Protein AF-S4NRC1-F1 (afdb_monomer)

Mean predicted aligned error: 3.45 Å

Radius of gyration: 14.88 Å; Cα contacts (8 Å, |Δi|>4): 138; chains: 1; bounding box: 37×34×39 Å

Nearest PDB structures (foldseek):
  6wdq-assembly1_B  TM=2.780E-01  e=3.111E+00  Homo sapiens
  5mxa-assembly1_B  TM=2.993E-01  e=5.142E+00  Homo sapiens
  3d85-assembly1_C  TM=3.077E-01  e=8.499E+00  Homo sapiens

Organism: NCBI:txid116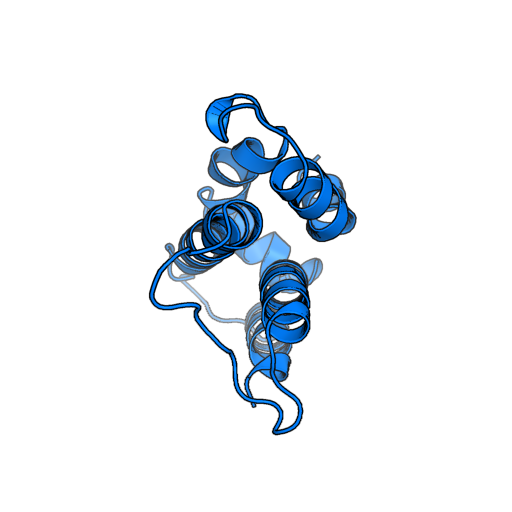150

Foldseek 3Di:
DLLVCLVCVLVQLLVQLVDPDDPCPGPNVVLQVQLLPQVNLLCCLLPRLSLQSLLVSLVVLQQVQADPVRDRDADPVDGRSSNVSSCVSVVSNCSSVVDDDPDCDPSSVVSVVSSCVVVD

pLDDT: mean 94.04, std 6.52, range [67.81, 98.62]

Sequence (120 aa):
MAILFTKNYGSILKDFIRDDHDHSFSISSLSVQLYTTPTLAHHLIAKHDALFVVMNTFVSECNRRCNSEGRLEFDRNHVSMAFKRAQFVLYDVKYLLGSLPTTFDDDLRKGFLHGLSLML

Structure (mmCIF, N/CA/C/O backbone):
data_AF-S4NRC1-F1
#
_entry.id   AF-S4NRC1-F1
#
loop_
_atom_site.group_PDB
_atom_site.id
_atom_site.type_symbol
_atom_site.label_atom_id
_atom_site.label_alt_id
_atom_site.label_comp_id
_atom_site.label_asym_id
_atom_site.label_entity_id
_atom_site.label_seq_id
_atom_site.pdbx_PDB_ins_code
_atom_site.Cartn_x
_atom_site.Cartn_y
_atom_site.Cartn_z
_atom_site.occupancy
_atom_site.B_iso_or_equiv
_atom_site.auth_seq_id
_atom_site.auth_comp_id
_atom_site.auth_asym_id
_atom_site.auth_atom_id
_atom_site.pdbx_PDB_model_num
ATOM 1 N N . MET A 1 1 ? -14.97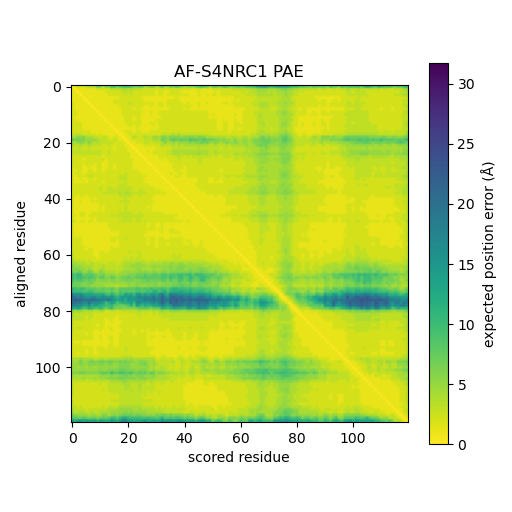0 8.277 0.060 1.00 89.06 1 MET A N 1
ATOM 2 C CA . MET A 1 1 ? -13.745 8.392 -0.762 1.00 89.06 1 MET A CA 1
ATOM 3 C C . MET A 1 1 ? -12.687 7.388 -0.305 1.00 89.06 1 MET A C 1
ATOM 5 O O . MET A 1 1 ? -12.459 6.438 -1.035 1.00 89.06 1 MET A O 1
ATOM 9 N N . ALA A 1 2 ? -12.122 7.520 0.902 1.00 96.69 2 ALA A N 1
ATOM 10 C CA . ALA A 1 2 ? -10.990 6.707 1.372 1.00 96.69 2 ALA A CA 1
ATOM 11 C C . ALA A 1 2 ? -11.155 5.184 1.207 1.00 96.69 2 ALA A C 1
ATOM 13 O O . ALA A 1 2 ? -10.272 4.520 0.684 1.00 96.69 2 ALA A O 1
ATOM 14 N N . ILE A 1 3 ? -12.328 4.648 1.555 1.00 98.12 3 ILE A N 1
ATOM 15 C CA . ILE A 1 3 ? -12.649 3.220 1.396 1.00 98.12 3 ILE A CA 1
ATOM 16 C C . ILE A 1 3 ? -12.532 2.777 -0.070 1.00 98.12 3 ILE A C 1
ATOM 18 O O . ILE A 1 3 ? -12.006 1.707 -0.361 1.00 98.12 3 ILE A O 1
ATOM 22 N N . LEU A 1 4 ? -13.026 3.594 -1.007 1.00 98.06 4 LEU A N 1
ATOM 23 C CA . LEU A 1 4 ? -12.961 3.290 -2.436 1.00 98.06 4 LEU A CA 1
ATOM 24 C C . LEU A 1 4 ? -11.522 3.382 -2.948 1.00 98.06 4 LEU A C 1
ATOM 26 O O . LEU A 1 4 ? -11.114 2.527 -3.729 1.00 98.06 4 LEU A O 1
ATOM 30 N N . PHE A 1 5 ? -10.756 4.373 -2.485 1.00 98.44 5 PHE A N 1
ATOM 31 C CA . PHE A 1 5 ? -9.330 4.474 -2.787 1.00 98.44 5 PHE A CA 1
ATOM 32 C C . PHE A 1 5 ? -8.586 3.218 -2.322 1.00 98.44 5 PHE A C 1
ATOM 34 O O . PHE A 1 5 ? -7.942 2.568 -3.136 1.00 98.44 5 PHE A O 1
ATOM 41 N N . THR A 1 6 ? -8.759 2.806 -1.062 1.00 98.44 6 THR A N 1
ATOM 42 C CA . THR A 1 6 ? -8.131 1.596 -0.514 1.00 98.44 6 THR A CA 1
ATOM 43 C C . THR A 1 6 ? -8.532 0.346 -1.292 1.00 98.44 6 THR A C 1
ATOM 45 O O . THR A 1 6 ? -7.660 -0.416 -1.687 1.00 98.44 6 THR A O 1
ATOM 48 N N . LYS A 1 7 ? -9.820 0.158 -1.613 1.00 98.12 7 LYS A N 1
ATOM 49 C CA . LYS A 1 7 ? -10.280 -0.990 -2.417 1.00 98.12 7 LYS A CA 1
ATOM 50 C C . LYS A 1 7 ? -9.637 -1.063 -3.806 1.00 98.12 7 LYS A C 1
ATOM 52 O O . LYS A 1 7 ? -9.425 -2.159 -4.311 1.00 98.12 7 LYS A O 1
ATOM 57 N N . ASN A 1 8 ? -9.334 0.083 -4.418 1.00 98.31 8 ASN A N 1
ATOM 58 C CA . ASN A 1 8 ? -8.735 0.163 -5.754 1.00 98.31 8 ASN A CA 1
ATOM 59 C C . ASN A 1 8 ? -7.218 0.408 -5.733 1.00 98.31 8 ASN A C 1
ATOM 61 O O . ASN A 1 8 ? -6.612 0.553 -6.795 1.00 98.31 8 ASN A O 1
ATOM 65 N N . TYR A 1 9 ? -6.600 0.439 -4.549 1.00 98.62 9 TYR A N 1
ATOM 66 C CA . TYR A 1 9 ? -5.210 0.849 -4.354 1.00 98.62 9 TYR A CA 1
ATOM 67 C C . TYR A 1 9 ? -4.244 0.069 -5.250 1.00 98.62 9 TYR A C 1
ATOM 69 O O . TYR A 1 9 ? -3.418 0.667 -5.932 1.00 98.62 9 TYR A O 1
ATOM 77 N N . GLY A 1 10 ? -4.395 -1.257 -5.326 1.00 97.94 10 GLY A N 1
ATOM 78 C CA . GLY A 1 10 ? -3.520 -2.097 -6.144 1.00 97.94 10 GLY A CA 1
ATOM 79 C C . GLY A 1 10 ? -3.551 -1.751 -7.636 1.00 97.94 10 GLY A C 1
ATOM 80 O O . GLY A 1 10 ? -2.503 -1.746 -8.278 1.00 97.94 10 GLY A O 1
ATOM 81 N N . SER A 1 11 ? -4.723 -1.424 -8.189 1.00 98.12 11 SER A N 1
ATOM 82 C CA . SER A 1 11 ? -4.848 -0.995 -9.589 1.00 98.12 11 SER A CA 1
ATOM 83 C C . SER A 1 11 ? -4.240 0.390 -9.795 1.00 98.12 11 SER A C 1
ATOM 85 O O . SER A 1 11 ? -3.428 0.560 -10.697 1.00 98.12 11 SER A O 1
ATOM 87 N N . ILE A 1 12 ? -4.545 1.338 -8.902 1.00 98.06 12 ILE A N 1
ATOM 88 C CA . ILE A 1 12 ? -4.008 2.708 -8.942 1.00 98.06 12 ILE A CA 1
ATOM 89 C C . ILE A 1 12 ? -2.474 2.693 -8.913 1.00 98.06 12 ILE A C 1
ATOM 91 O O . ILE A 1 12 ? -1.829 3.385 -9.698 1.00 98.06 12 ILE A O 1
ATOM 95 N N . LEU A 1 13 ? -1.872 1.882 -8.039 1.00 97.81 13 LEU A N 1
ATOM 96 C CA . LEU A 1 13 ? -0.416 1.780 -7.949 1.00 97.81 13 LEU A CA 1
ATOM 97 C C . LEU A 1 13 ? 0.191 1.100 -9.174 1.00 97.81 13 LEU A C 1
ATOM 99 O O . LEU A 1 13 ? 1.244 1.523 -9.640 1.00 97.81 13 LEU A O 1
ATOM 103 N N . LYS A 1 14 ? -0.465 0.081 -9.734 1.00 96.44 14 LYS A N 1
ATOM 104 C CA . LYS A 1 14 ? -0.009 -0.563 -10.975 1.00 96.44 14 LYS A CA 1
ATOM 105 C C . LYS A 1 14 ? -0.113 0.360 -12.186 1.00 96.44 14 LYS A C 1
ATOM 107 O O . LYS A 1 14 ? 0.715 0.254 -13.088 1.00 96.44 14 LYS A O 1
ATOM 112 N N . ASP A 1 15 ? -1.093 1.257 -12.220 1.00 97.38 15 ASP A N 1
ATOM 113 C CA . ASP A 1 15 ? -1.169 2.319 -13.224 1.00 97.38 15 ASP A CA 1
ATOM 114 C C . ASP A 1 15 ? 0.004 3.284 -13.049 1.00 97.38 15 ASP A C 1
ATOM 116 O O . ASP A 1 15 ? 0.797 3.438 -13.973 1.00 97.38 15 ASP A O 1
ATOM 120 N N . PHE A 1 16 ? 0.219 3.794 -11.831 1.00 97.44 16 PHE A N 1
ATOM 121 C CA . PHE A 1 16 ? 1.368 4.644 -11.510 1.00 97.44 16 PHE A CA 1
ATOM 122 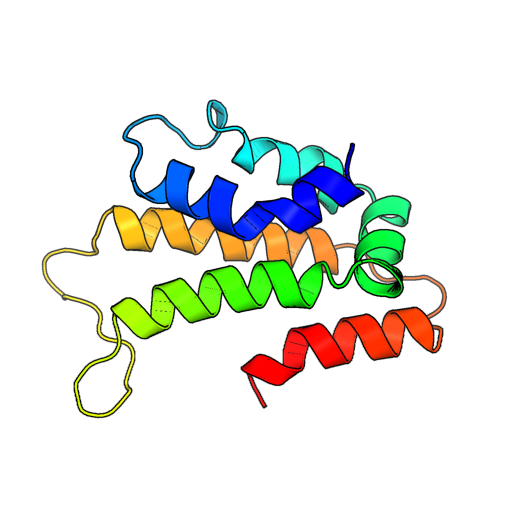C C . PHE A 1 16 ? 2.714 4.007 -11.888 1.00 97.44 16 PHE A C 1
ATOM 124 O O . PHE A 1 16 ? 3.567 4.667 -12.472 1.00 97.44 16 PHE A O 1
ATOM 131 N N . ILE A 1 17 ? 2.929 2.725 -11.587 1.00 96.12 17 ILE A N 1
ATOM 132 C CA . ILE A 1 17 ? 4.181 2.012 -11.888 1.00 96.12 17 ILE A CA 1
ATOM 133 C C . ILE A 1 17 ? 4.475 1.966 -13.395 1.00 96.12 17 ILE A C 1
ATOM 135 O O . ILE A 1 17 ? 5.646 1.969 -13.779 1.00 96.12 17 ILE A O 1
ATOM 139 N N . ARG A 1 18 ? 3.433 1.904 -14.231 1.00 94.62 18 ARG A N 1
ATOM 140 C CA . ARG A 1 18 ? 3.535 1.844 -15.698 1.00 94.62 18 ARG A CA 1
ATOM 141 C C . ARG A 1 18 ? 3.613 3.222 -16.359 1.00 94.62 18 ARG A C 1
ATOM 143 O O . ARG A 1 18 ? 3.972 3.293 -17.529 1.00 94.62 18 ARG A O 1
ATOM 150 N N . ASP A 1 19 ? 3.261 4.264 -15.619 1.00 93.56 19 ASP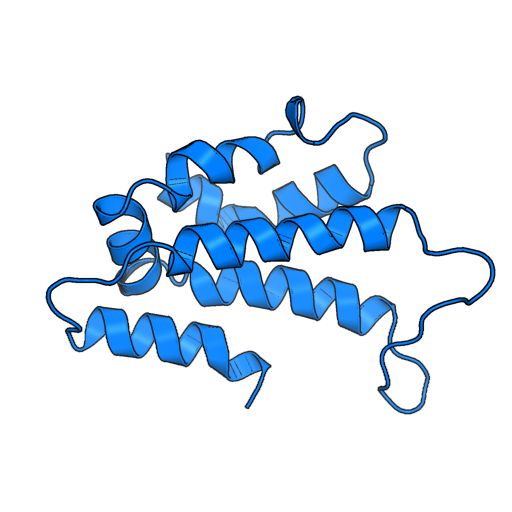 A N 1
ATOM 151 C CA . ASP A 1 19 ? 3.255 5.663 -16.042 1.00 93.56 19 ASP A CA 1
ATOM 152 C C . ASP A 1 19 ? 4.674 6.281 -15.993 1.00 93.56 19 ASP A C 1
ATOM 154 O O . ASP A 1 19 ? 5.558 5.776 -15.291 1.00 93.56 19 ASP A O 1
ATOM 158 N N . ASP A 1 20 ? 4.899 7.374 -16.723 1.00 90.69 20 ASP A N 1
ATOM 159 C CA . ASP A 1 20 ? 6.148 8.143 -16.763 1.00 90.69 20 ASP A CA 1
ATOM 160 C C . ASP A 1 20 ? 6.102 9.446 -15.940 1.00 90.69 20 ASP A C 1
ATOM 162 O O . ASP A 1 20 ? 7.156 9.996 -15.614 1.00 90.69 20 ASP A O 1
ATOM 166 N N . HIS A 1 21 ? 4.924 9.898 -15.507 1.00 93.62 21 HIS A N 1
ATOM 167 C CA . HIS A 1 21 ? 4.765 11.089 -14.674 1.00 93.62 21 HIS A CA 1
ATOM 168 C C . HIS A 1 21 ? 5.295 10.912 -13.241 1.00 93.62 21 HIS A C 1
ATOM 170 O O . HIS A 1 21 ? 5.390 9.798 -12.711 1.00 93.62 21 HIS A O 1
ATOM 176 N N . ASP A 1 22 ? 5.613 12.026 -12.571 1.00 93.25 22 ASP A N 1
ATOM 177 C CA . ASP A 1 22 ? 6.030 12.007 -11.165 1.00 93.25 22 ASP A CA 1
ATOM 178 C C . ASP A 1 22 ? 4.899 11.545 -10.238 1.00 93.25 22 ASP A C 1
ATOM 180 O O . ASP A 1 22 ? 3.715 11.798 -10.474 1.00 93.25 22 ASP A O 1
ATOM 184 N N . HIS A 1 23 ? 5.274 10.928 -9.112 1.00 94.81 23 HIS A N 1
ATOM 185 C CA . HIS A 1 23 ? 4.322 10.434 -8.112 1.00 94.81 23 HIS A CA 1
ATOM 186 C C . HIS A 1 23 ? 3.326 11.503 -7.650 1.00 94.81 23 HIS A C 1
ATOM 188 O O . HIS A 1 23 ? 2.156 11.195 -7.455 1.00 94.81 23 HIS A O 1
ATOM 194 N N . SER A 1 24 ? 3.755 12.762 -7.525 1.00 94.44 24 SER A N 1
ATOM 195 C CA . SER A 1 24 ? 2.904 13.880 -7.099 1.00 94.44 24 SER A CA 1
ATOM 196 C C . SER A 1 24 ? 1.747 14.198 -8.049 1.00 94.44 24 SER A C 1
ATOM 198 O O . SER A 1 24 ? 0.791 14.834 -7.621 1.00 94.44 24 SER A O 1
ATOM 200 N N . PHE A 1 25 ? 1.821 13.779 -9.315 1.00 94.06 25 PHE A N 1
ATOM 201 C CA . PHE A 1 25 ? 0.738 13.947 -10.292 1.00 94.06 25 PHE A CA 1
ATOM 202 C C . PHE A 1 25 ? -0.141 12.699 -10.424 1.00 94.06 25 PHE A C 1
ATOM 204 O O . PHE A 1 25 ? -1.203 12.750 -11.040 1.00 94.06 25 PHE A O 1
ATOM 211 N N . SER A 1 26 ? 0.272 11.583 -9.824 1.00 96.19 26 SER A N 1
ATOM 212 C CA . SER A 1 26 ? -0.499 10.346 -9.799 1.00 96.19 26 SER A CA 1
ATOM 213 C C . SER A 1 26 ? -1.601 10.398 -8.745 1.00 96.19 26 SER A C 1
ATOM 215 O O . SER A 1 26 ? -1.415 10.928 -7.646 1.00 96.19 26 SER A O 1
ATOM 217 N N . ILE A 1 27 ? -2.724 9.731 -9.030 1.00 96.31 27 ILE A N 1
ATOM 218 C CA . ILE A 1 27 ? -3.798 9.480 -8.056 1.00 96.31 27 ILE A CA 1
ATOM 219 C C . ILE A 1 27 ? -3.253 8.765 -6.809 1.00 96.31 27 ILE A C 1
ATOM 221 O O . ILE A 1 27 ? -3.767 8.984 -5.713 1.00 96.31 27 ILE A O 1
ATOM 225 N N . SER A 1 28 ? -2.192 7.957 -6.945 1.00 96.75 28 SER A N 1
ATOM 226 C CA . SER A 1 28 ? -1.551 7.277 -5.811 1.00 96.75 28 SER A CA 1
ATOM 227 C C . SER A 1 28 ? -1.088 8.247 -4.723 1.00 96.75 28 SER A C 1
ATOM 229 O O . SER A 1 28 ? -1.166 7.891 -3.554 1.00 96.75 28 SER A O 1
ATOM 231 N N . SER A 1 29 ? -0.710 9.487 -5.068 1.00 96.94 29 SER A N 1
ATOM 232 C CA . SER A 1 29 ? -0.293 10.506 -4.091 1.00 96.94 29 SER A CA 1
ATOM 233 C C . SER A 1 29 ? -1.365 10.874 -3.066 1.00 96.94 29 SER A C 1
ATOM 235 O O . SER A 1 29 ? -1.025 11.370 -1.991 1.00 96.94 29 SER A O 1
ATOM 237 N N . LEU A 1 30 ? -2.640 10.576 -3.347 1.00 97.38 30 LEU A N 1
ATOM 238 C CA . LEU A 1 30 ? -3.736 10.778 -2.403 1.00 97.38 30 LEU A CA 1
ATOM 239 C C . LEU A 1 30 ? -3.587 9.920 -1.131 1.00 97.38 30 LEU A C 1
ATOM 241 O O . LEU A 1 30 ? -4.174 10.237 -0.091 1.00 97.38 30 LEU A O 1
ATOM 245 N N . SER A 1 31 ? -2.780 8.853 -1.185 1.00 97.50 31 SER A N 1
ATOM 246 C CA . SER A 1 31 ? -2.425 8.046 -0.016 1.00 97.50 31 SER A CA 1
ATOM 247 C C . SER A 1 31 ? -1.853 8.900 1.116 1.00 97.50 31 SER A C 1
ATOM 249 O O . SER A 1 31 ? -2.140 8.620 2.276 1.00 97.50 31 SER A O 1
ATOM 251 N N . VAL A 1 32 ? -1.127 9.981 0.802 1.00 97.19 32 VAL A N 1
ATOM 252 C CA . VAL A 1 32 ? -0.555 10.889 1.800 1.00 97.19 32 VAL A CA 1
ATOM 253 C C . VAL A 1 32 ? -1.667 11.470 2.661 1.00 97.19 32 VAL A C 1
ATOM 255 O O . VAL A 1 32 ? -1.634 11.318 3.876 1.00 97.19 32 VAL A O 1
ATOM 258 N N . GLN A 1 33 ? -2.691 12.091 2.077 1.00 96.38 33 GLN A N 1
ATOM 259 C CA . GLN A 1 33 ? -3.753 12.734 2.858 1.00 96.38 33 GLN A CA 1
ATOM 260 C C . GLN A 1 33 ? -4.639 11.704 3.576 1.00 96.38 33 GLN A C 1
ATOM 262 O O . GLN A 1 33 ? -5.085 11.942 4.701 1.00 96.38 33 GLN A O 1
ATOM 267 N N . LEU A 1 34 ? -4.884 10.550 2.949 1.00 97.44 34 LEU A N 1
ATOM 268 C CA . LEU A 1 34 ? -5.775 9.528 3.499 1.00 97.44 34 LEU A CA 1
ATOM 269 C C . LEU A 1 34 ? -5.121 8.704 4.614 1.00 97.44 34 LEU A C 1
ATOM 271 O O . LEU A 1 34 ? -5.743 8.477 5.649 1.00 97.44 34 LEU A O 1
ATOM 275 N N . TYR A 1 35 ? -3.883 8.252 4.420 1.00 98.00 35 TYR A N 1
ATOM 276 C CA . TYR A 1 35 ? -3.211 7.326 5.334 1.00 98.00 35 TYR A CA 1
ATOM 277 C C . TYR A 1 35 ? -2.410 8.029 6.428 1.00 98.00 35 TYR A C 1
ATOM 279 O O . TYR A 1 35 ? -2.098 7.392 7.425 1.00 98.00 35 TYR A O 1
ATOM 287 N N . THR A 1 36 ? -2.114 9.329 6.308 1.00 97.50 36 THR A N 1
ATOM 288 C CA . THR A 1 36 ? -1.490 10.085 7.415 1.00 97.50 36 THR A CA 1
ATOM 289 C C . THR A 1 36 ? -2.496 10.606 8.439 1.00 97.50 36 THR A C 1
ATOM 291 O O . THR A 1 36 ? -2.092 11.014 9.525 1.00 97.50 36 THR A O 1
ATOM 294 N N . THR A 1 37 ? -3.798 10.580 8.132 1.00 97.62 37 THR A N 1
ATOM 295 C CA . THR A 1 37 ? -4.854 10.958 9.081 1.00 97.62 37 THR A CA 1
ATOM 296 C C . THR A 1 37 ? -5.090 9.799 10.062 1.00 97.62 37 THR A C 1
ATOM 298 O O . THR A 1 37 ? -5.677 8.799 9.645 1.00 97.62 37 THR A O 1
ATOM 301 N N . PRO A 1 38 ? -4.704 9.894 11.355 1.00 96.88 38 PRO A N 1
ATOM 302 C CA . PRO A 1 38 ? -4.649 8.732 12.253 1.00 96.88 38 PRO A CA 1
ATOM 303 C C . PRO A 1 38 ? -5.980 7.993 12.396 1.00 96.88 38 PRO A C 1
ATOM 305 O O . PRO A 1 38 ? -6.053 6.780 12.221 1.00 96.88 38 PRO A O 1
ATOM 308 N N . THR A 1 39 ? -7.060 8.742 12.632 1.00 96.00 39 THR A N 1
ATOM 309 C CA . THR A 1 39 ? -8.409 8.183 12.790 1.00 96.00 39 THR A CA 1
ATOM 310 C C . THR A 1 39 ? -8.861 7.425 11.547 1.00 96.00 39 THR A C 1
ATOM 312 O O . THR A 1 39 ? -9.500 6.379 11.652 1.00 96.00 39 THR A O 1
ATOM 315 N N . LEU A 1 40 ? -8.499 7.925 10.365 1.00 97.56 40 LEU A N 1
ATOM 316 C CA . LEU A 1 40 ? -8.825 7.293 9.099 1.00 97.56 40 LEU A CA 1
ATOM 317 C C . LEU A 1 40 ? -7.951 6.059 8.852 1.00 97.56 40 LEU A C 1
ATOM 319 O O . LEU A 1 40 ? -8.486 5.020 8.479 1.00 97.56 40 LEU A O 1
ATOM 323 N N . ALA A 1 41 ? -6.644 6.138 9.109 1.00 98.00 41 ALA A N 1
ATOM 324 C CA . ALA A 1 41 ? -5.721 5.014 8.974 1.00 98.00 41 ALA A CA 1
ATOM 325 C C . ALA A 1 41 ? -6.142 3.829 9.855 1.00 98.00 41 ALA A C 1
ATOM 327 O O . ALA A 1 41 ? -6.309 2.717 9.353 1.00 98.00 41 ALA A O 1
ATOM 328 N N . HIS A 1 42 ? -6.412 4.068 11.144 1.00 98.19 42 HIS A N 1
ATOM 329 C CA . HIS A 1 42 ? -6.876 3.024 12.065 1.00 98.19 42 HIS A CA 1
ATOM 330 C C . HIS A 1 42 ? -8.209 2.426 11.618 1.00 98.19 42 HIS A C 1
ATOM 332 O O . HIS A 1 42 ? -8.350 1.205 11.579 1.00 98.19 42 HIS A O 1
ATOM 338 N N . HIS A 1 43 ? -9.168 3.262 11.211 1.00 97.81 43 HIS A N 1
ATOM 339 C CA . HIS A 1 43 ? -10.454 2.786 10.705 1.00 97.81 43 HIS A CA 1
ATOM 340 C C . HIS A 1 43 ? -10.296 1.910 9.453 1.00 97.81 43 HIS A C 1
ATOM 342 O O . HIS A 1 43 ? -10.908 0.848 9.350 1.00 97.81 43 HIS A O 1
ATOM 348 N N . LEU A 1 44 ? -9.447 2.327 8.512 1.00 98.50 44 LEU A N 1
ATOM 349 C CA . LEU A 1 44 ? -9.190 1.599 7.274 1.00 98.50 44 LEU A CA 1
ATOM 350 C C . LEU A 1 44 ? -8.459 0.270 7.516 1.00 98.50 44 LEU A C 1
ATOM 352 O O . LEU A 1 44 ? -8.782 -0.718 6.860 1.00 98.50 44 LEU A O 1
ATOM 356 N N . ILE A 1 45 ? -7.524 0.210 8.469 1.00 98.38 45 ILE A N 1
ATOM 357 C CA . ILE A 1 45 ? -6.881 -1.051 8.870 1.00 98.38 45 ILE A CA 1
ATOM 358 C C . ILE A 1 45 ? -7.911 -1.983 9.515 1.00 98.38 45 ILE A C 1
ATOM 360 O O . ILE A 1 45 ? -8.018 -3.136 9.111 1.00 98.38 45 ILE A O 1
ATOM 364 N N . ALA A 1 46 ? -8.690 -1.489 10.480 1.00 98.06 46 ALA A N 1
ATOM 365 C CA . ALA A 1 46 ? -9.611 -2.310 11.264 1.00 98.06 46 ALA A CA 1
ATOM 366 C C . ALA A 1 46 ? -10.830 -2.811 10.472 1.00 98.06 46 ALA A C 1
ATOM 368 O O . ALA A 1 46 ? -11.367 -3.874 10.774 1.00 98.06 46 ALA A O 1
ATOM 369 N N . LYS A 1 47 ? -11.321 -2.028 9.501 1.00 98.19 47 LYS A N 1
ATOM 370 C CA . LYS A 1 47 ? -12.612 -2.283 8.832 1.00 98.19 47 LYS A CA 1
ATOM 371 C C . LYS A 1 47 ? -12.514 -2.514 7.328 1.00 98.19 47 LYS A C 1
ATOM 373 O O . LYS A 1 47 ? -13.494 -2.952 6.726 1.00 98.19 47 LYS A O 1
ATOM 378 N N . HIS A 1 48 ? -11.375 -2.198 6.712 1.00 98.25 48 HIS A N 1
ATOM 379 C CA . HIS A 1 48 ? -11.229 -2.186 5.254 1.00 98.25 48 HIS A CA 1
ATOM 380 C C . HIS A 1 48 ? -9.906 -2.780 4.757 1.00 98.25 48 HIS A C 1
ATOM 382 O O . HIS A 1 48 ? -9.511 -2.498 3.626 1.00 98.25 48 HIS A O 1
ATOM 388 N N . ASP A 1 49 ? -9.239 -3.592 5.583 1.00 98.00 49 ASP A N 1
ATOM 389 C CA . ASP A 1 49 ? -8.054 -4.376 5.215 1.00 98.00 49 ASP A CA 1
ATOM 390 C C . ASP A 1 49 ? -6.915 -3.551 4.598 1.00 98.00 49 ASP A C 1
ATOM 392 O O . ASP A 1 49 ? -6.128 -4.057 3.799 1.00 98.00 49 ASP A O 1
ATOM 396 N N . ALA A 1 50 ? -6.802 -2.267 4.950 1.00 98.38 50 ALA A N 1
ATOM 397 C CA . ALA A 1 50 ? -5.897 -1.360 4.248 1.00 98.38 50 ALA A CA 1
ATOM 398 C C . ALA A 1 50 ? -4.440 -1.825 4.268 1.00 98.38 50 ALA A C 1
ATOM 400 O O . ALA A 1 50 ? -3.778 -1.790 3.233 1.00 98.38 50 ALA A O 1
ATOM 401 N N . LEU A 1 51 ? -3.959 -2.321 5.413 1.00 98.12 51 LEU A N 1
ATOM 402 C CA . LEU A 1 51 ? -2.598 -2.840 5.511 1.00 98.12 51 LEU A CA 1
ATOM 403 C C . LEU A 1 51 ? -2.398 -4.056 4.600 1.00 98.12 51 LEU A C 1
ATOM 405 O O . LEU A 1 51 ? -1.405 -4.108 3.883 1.00 98.12 51 LEU A O 1
ATOM 409 N N . PHE A 1 52 ? -3.353 -4.989 4.565 1.00 98.38 52 PHE A N 1
ATOM 410 C CA . PHE A 1 52 ? -3.296 -6.144 3.668 1.00 98.38 52 PHE A CA 1
ATOM 411 C C . PHE A 1 52 ? -3.292 -5.720 2.205 1.00 98.38 52 PHE A C 1
ATOM 413 O O . PHE A 1 52 ? -2.442 -6.174 1.451 1.00 98.38 52 PHE A O 1
ATOM 420 N N . VAL A 1 53 ? -4.180 -4.815 1.793 1.00 98.50 53 VAL A N 1
ATOM 421 C CA . VAL A 1 53 ? -4.248 -4.376 0.393 1.00 98.50 53 VAL A CA 1
ATOM 422 C C . VAL A 1 53 ? -2.946 -3.701 -0.049 1.00 98.50 53 VAL A C 1
ATOM 424 O O . VAL A 1 53 ? -2.432 -3.998 -1.133 1.00 98.50 53 VAL A O 1
ATOM 427 N N . VAL A 1 54 ? -2.389 -2.821 0.786 1.00 98.31 54 VAL A N 1
ATOM 428 C CA . VAL A 1 54 ? -1.129 -2.120 0.500 1.00 98.31 54 VAL A CA 1
ATOM 429 C C . VAL A 1 54 ? 0.041 -3.112 0.463 1.00 98.31 54 VAL A C 1
ATOM 431 O O . VAL A 1 54 ? 0.778 -3.152 -0.523 1.00 98.31 54 VAL A O 1
ATOM 434 N N . MET A 1 55 ? 0.168 -3.989 1.464 1.00 98.06 55 MET A N 1
ATOM 435 C CA . MET A 1 55 ? 1.228 -5.006 1.514 1.00 98.06 55 MET A CA 1
ATOM 436 C C . MET A 1 55 ? 1.125 -6.017 0.368 1.00 98.06 55 MET A C 1
ATOM 438 O O . MET A 1 55 ? 2.128 -6.307 -0.279 1.00 98.06 55 MET A O 1
ATOM 442 N N . ASN A 1 56 ? -0.078 -6.499 0.050 1.00 97.75 56 ASN A N 1
ATOM 443 C CA . ASN A 1 56 ? -0.331 -7.406 -1.072 1.00 97.75 56 ASN A CA 1
ATOM 444 C C . ASN A 1 56 ? 0.076 -6.784 -2.407 1.00 97.75 56 ASN A C 1
ATOM 446 O O . ASN A 1 56 ? 0.631 -7.462 -3.271 1.00 97.75 56 ASN A O 1
ATOM 450 N N . THR A 1 57 ? -0.161 -5.481 -2.567 1.00 97.75 57 THR A N 1
ATOM 451 C CA . THR A 1 57 ? 0.277 -4.746 -3.755 1.00 97.75 57 THR A CA 1
ATOM 452 C C . THR A 1 57 ? 1.801 -4.762 -3.865 1.00 97.75 57 THR A C 1
ATOM 454 O O . THR A 1 57 ? 2.322 -5.104 -4.923 1.00 97.75 57 THR A O 1
ATOM 457 N N . PHE A 1 58 ? 2.524 -4.483 -2.776 1.00 96.75 58 PHE A N 1
ATOM 458 C CA . PHE A 1 58 ? 3.989 -4.528 -2.785 1.00 96.75 58 PHE A CA 1
ATOM 459 C C . PHE A 1 58 ? 4.537 -5.939 -3.032 1.00 96.75 58 PHE A C 1
ATOM 461 O O . PHE A 1 58 ? 5.392 -6.128 -3.895 1.00 96.75 58 PHE A O 1
ATOM 468 N N . VAL A 1 59 ? 4.014 -6.945 -2.324 1.00 95.38 59 VAL A N 1
ATOM 469 C CA . VAL A 1 59 ? 4.426 -8.350 -2.475 1.00 95.38 59 VAL A CA 1
ATOM 470 C C . VAL A 1 59 ? 4.177 -8.844 -3.901 1.00 95.38 59 VAL A C 1
ATOM 472 O O . VAL A 1 59 ? 5.042 -9.497 -4.479 1.00 95.38 59 VAL A O 1
ATOM 475 N N . SER A 1 60 ? 3.050 -8.469 -4.517 1.00 95.38 60 SER A N 1
ATOM 476 C CA . SER A 1 60 ? 2.768 -8.750 -5.931 1.00 95.38 60 SER A CA 1
ATOM 477 C C . SER A 1 60 ? 3.868 -8.209 -6.852 1.00 95.38 60 SER A C 1
ATOM 479 O O . SER A 1 60 ? 4.266 -8.903 -7.785 1.00 95.38 60 SER A O 1
ATOM 481 N N . GLU A 1 61 ? 4.374 -6.997 -6.615 1.00 94.19 61 GLU A N 1
ATOM 482 C CA . GLU A 1 61 ? 5.445 -6.412 -7.434 1.00 94.19 61 GLU A CA 1
ATOM 483 C C . GLU A 1 61 ? 6.821 -7.031 -7.147 1.00 94.19 61 GLU A C 1
ATOM 485 O O . GLU A 1 61 ? 7.609 -7.230 -8.073 1.00 94.19 61 GLU A O 1
ATOM 490 N N . CYS A 1 62 ? 7.090 -7.428 -5.900 1.00 92.81 62 CYS A N 1
ATOM 491 C CA . CYS A 1 62 ? 8.275 -8.212 -5.547 1.00 92.81 62 CYS A CA 1
ATOM 492 C C . CYS A 1 62 ? 8.282 -9.581 -6.239 1.00 92.81 62 CYS A C 1
ATOM 494 O O . CYS A 1 62 ? 9.292 -9.963 -6.823 1.00 92.81 62 CYS A O 1
ATOM 496 N N . ASN A 1 63 ? 7.149 -10.288 -6.262 1.00 92.06 63 ASN A N 1
ATOM 497 C CA . ASN A 1 63 ? 7.043 -11.611 -6.883 1.00 92.06 63 ASN A CA 1
ATOM 498 C C . ASN A 1 63 ? 7.345 -11.589 -8.388 1.00 92.06 63 ASN A C 1
ATOM 500 O O . ASN A 1 63 ? 7.909 -12.542 -8.918 1.00 92.06 63 ASN A O 1
ATOM 504 N N . ARG A 1 64 ? 7.056 -10.479 -9.083 1.00 89.81 64 ARG A N 1
ATOM 505 C CA . ARG A 1 64 ? 7.417 -10.280 -10.505 1.00 89.81 64 ARG A CA 1
ATOM 506 C C . ARG A 1 64 ? 8.926 -10.156 -10.738 1.00 89.81 64 ARG A C 1
ATOM 508 O O . ARG A 1 64 ? 9.375 -10.162 -11.881 1.00 89.81 64 ARG A O 1
ATOM 515 N N . ARG A 1 65 ? 9.693 -9.978 -9.665 1.00 88.94 65 ARG A N 1
ATOM 516 C CA . ARG A 1 65 ? 11.148 -9.814 -9.643 1.00 88.94 65 ARG A CA 1
ATOM 517 C C . ARG A 1 65 ? 11.848 -10.975 -8.939 1.00 88.94 65 ARG A C 1
ATOM 519 O O . ARG A 1 65 ? 13.064 -10.923 -8.768 1.00 88.94 65 ARG A O 1
ATOM 526 N N . CYS A 1 66 ? 11.108 -12.001 -8.526 1.00 90.88 66 CYS A N 1
ATOM 527 C CA . CYS A 1 66 ? 11.704 -13.208 -7.984 1.00 90.88 66 CYS A CA 1
ATOM 528 C C . CYS A 1 66 ? 12.302 -14.062 -9.107 1.00 90.88 66 CYS A C 1
ATOM 530 O O . CYS A 1 66 ? 11.711 -14.206 -10.177 1.00 90.88 66 CYS A O 1
ATOM 532 N N . ASN A 1 67 ? 13.478 -14.631 -8.857 1.00 90.00 67 ASN A N 1
ATOM 533 C CA . ASN A 1 67 ? 14.0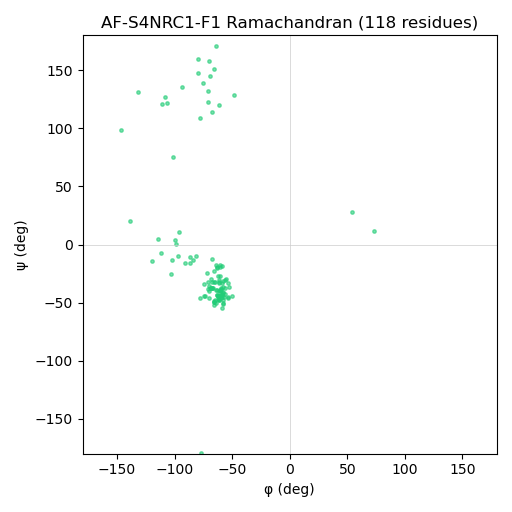96 -15.604 -9.750 1.00 90.00 67 ASN A CA 1
ATOM 534 C C . ASN A 1 67 ? 13.438 -16.992 -9.612 1.00 90.00 67 ASN A C 1
ATOM 536 O O . ASN A 1 67 ? 12.514 -17.192 -8.821 1.00 90.00 67 ASN A O 1
ATOM 540 N N . SER A 1 68 ? 13.934 -17.975 -10.366 1.00 90.31 68 SER A N 1
ATOM 541 C CA . SER A 1 68 ? 13.434 -19.360 -10.338 1.00 90.31 68 SER A CA 1
ATOM 542 C C . SER A 1 68 ? 13.550 -20.044 -8.972 1.00 90.31 68 SER A C 1
ATOM 544 O O . SER A 1 68 ? 12.883 -21.043 -8.733 1.00 90.31 68 SER A O 1
ATOM 546 N N . GLU A 1 69 ? 14.383 -19.517 -8.075 1.00 91.69 69 GLU A N 1
ATOM 547 C CA . GLU A 1 69 ? 14.551 -20.008 -6.705 1.00 91.69 69 GLU A CA 1
ATOM 548 C C . GLU A 1 69 ? 13.698 -19.217 -5.696 1.00 91.69 69 GLU A C 1
ATOM 550 O O . GLU A 1 69 ? 13.882 -19.345 -4.487 1.00 91.69 69 GLU A O 1
ATOM 555 N N . GLY A 1 70 ? 12.781 -18.369 -6.175 1.00 88.38 70 GLY A N 1
ATOM 556 C CA . GLY A 1 70 ? 11.872 -17.584 -5.339 1.00 88.38 70 GLY A CA 1
ATOM 557 C C . GLY A 1 70 ? 12.537 -16.417 -4.608 1.00 88.38 70 GLY A C 1
ATOM 558 O O . GLY A 1 70 ? 11.927 -15.831 -3.717 1.00 88.38 70 GLY A O 1
ATOM 559 N N . ARG A 1 71 ? 13.778 -16.056 -4.958 1.00 89.31 71 ARG A N 1
ATOM 560 C CA . ARG A 1 71 ? 14.490 -14.932 -4.337 1.00 89.31 71 ARG A CA 1
ATOM 561 C C . ARG A 1 71 ? 14.295 -13.656 -5.132 1.00 89.31 71 ARG A C 1
ATOM 563 O O . ARG A 1 71 ? 14.466 -13.658 -6.348 1.00 89.31 71 ARG A O 1
ATOM 570 N N . LEU A 1 72 ? 14.022 -12.561 -4.430 1.00 89.12 72 LEU A N 1
ATOM 571 C CA . LEU A 1 72 ? 13.943 -11.230 -5.023 1.00 89.12 72 LEU A CA 1
ATOM 572 C C . LEU A 1 72 ? 15.295 -10.835 -5.635 1.00 89.12 72 LEU A C 1
ATOM 574 O O . LEU A 1 72 ? 16.301 -10.757 -4.926 1.00 89.12 72 LEU A O 1
ATOM 578 N N . GLU A 1 73 ? 15.315 -10.580 -6.943 1.00 87.12 73 GLU A N 1
ATOM 579 C CA . GLU A 1 73 ? 16.536 -10.292 -7.690 1.00 87.12 73 GLU A CA 1
ATOM 580 C C . GLU A 1 73 ? 16.631 -8.821 -8.118 1.00 87.12 73 GLU A C 1
ATOM 582 O O . GLU A 1 73 ? 15.758 -8.236 -8.779 1.00 87.12 73 GLU A O 1
ATOM 587 N N . PHE A 1 74 ? 17.766 -8.227 -7.761 1.00 82.00 74 PHE A N 1
ATOM 588 C CA . PHE A 1 74 ? 18.133 -6.871 -8.129 1.00 82.00 74 PHE A CA 1
ATOM 589 C C . PHE A 1 74 ? 19.222 -6.931 -9.190 1.00 82.00 74 PHE A C 1
ATOM 591 O O . PHE A 1 74 ? 20.298 -7.483 -8.960 1.00 82.00 74 PHE A O 1
ATOM 598 N N . ASP A 1 75 ? 18.948 -6.338 -10.347 1.00 76.69 75 ASP A N 1
ATOM 599 C CA . ASP A 1 75 ? 19.972 -6.162 -11.367 1.00 76.69 75 ASP A CA 1
ATOM 600 C C . ASP A 1 75 ? 20.963 -5.098 -10.874 1.00 76.69 75 ASP A C 1
ATOM 602 O O . ASP A 1 75 ? 20.575 -3.972 -10.542 1.00 76.69 75 ASP A O 1
ATOM 606 N N . ARG A 1 76 ? 22.244 -5.474 -10.788 1.00 71.81 76 ARG A N 1
ATOM 607 C CA . ARG A 1 76 ? 23.326 -4.606 -10.300 1.00 71.81 76 ARG A CA 1
ATOM 608 C C . ARG A 1 76 ? 23.583 -3.410 -11.217 1.00 71.81 76 ARG A C 1
ATOM 610 O O . ARG A 1 76 ? 24.103 -2.406 -10.742 1.00 71.81 76 ARG A O 1
ATOM 617 N N . ASN A 1 77 ? 23.211 -3.505 -12.492 1.00 69.00 77 ASN A N 1
ATOM 618 C CA . ASN A 1 77 ? 23.501 -2.489 -13.499 1.00 69.00 77 ASN A CA 1
ATOM 619 C C . ASN A 1 77 ? 22.276 -1.625 -13.831 1.00 69.00 77 ASN A C 1
ATOM 621 O O . ASN A 1 77 ? 22.442 -0.469 -14.207 1.00 69.00 77 ASN A O 1
ATOM 625 N N . HIS A 1 78 ? 21.051 -2.131 -13.637 1.00 67.81 78 HIS A N 1
ATOM 626 C CA . HIS A 1 78 ? 19.820 -1.366 -13.868 1.00 67.81 78 HIS A CA 1
ATOM 627 C C . HIS A 1 78 ? 18.690 -1.745 -12.900 1.00 67.81 78 HIS A C 1
ATOM 629 O O . HIS A 1 78 ? 17.904 -2.660 -13.145 1.00 67.81 78 HIS A O 1
ATOM 635 N N . VAL A 1 79 ? 18.501 -0.962 -11.833 1.00 69.94 79 VAL A N 1
ATOM 636 C CA . VAL A 1 79 ? 17.256 -1.055 -11.056 1.00 69.94 79 VAL A CA 1
ATOM 637 C C . VAL A 1 79 ? 16.105 -0.554 -11.929 1.00 69.94 79 VAL A C 1
ATOM 639 O O . VAL A 1 79 ? 16.046 0.634 -12.261 1.00 69.94 79 VAL A O 1
ATOM 642 N N . SER A 1 80 ? 15.195 -1.466 -12.282 1.00 83.81 80 SER A N 1
ATOM 643 C CA . SER A 1 80 ? 13.987 -1.171 -13.056 1.00 83.81 80 SER A CA 1
ATOM 644 C C . SER A 1 80 ? 13.246 0.037 -12.477 1.00 83.81 80 SER A C 1
ATOM 646 O O . SER A 1 80 ? 12.947 0.070 -11.280 1.00 83.81 80 SER A O 1
ATOM 648 N N . MET A 1 81 ? 12.921 1.017 -13.327 1.00 88.56 81 MET A N 1
ATOM 649 C CA . MET A 1 81 ? 12.128 2.181 -12.914 1.00 88.56 81 MET A CA 1
ATOM 650 C C . MET A 1 81 ? 10.771 1.763 -12.356 1.00 88.56 81 MET A C 1
ATOM 652 O O . MET A 1 81 ? 10.341 2.313 -11.348 1.00 88.56 81 MET A O 1
ATOM 656 N N . ALA A 1 82 ? 10.158 0.721 -12.920 1.00 91.44 82 ALA A N 1
ATOM 657 C CA . ALA A 1 82 ? 8.925 0.152 -12.390 1.00 91.44 82 ALA A CA 1
ATOM 658 C C . ALA A 1 82 ? 9.100 -0.329 -10.939 1.00 91.44 82 ALA A C 1
ATOM 660 O O . ALA A 1 82 ? 8.272 -0.033 -10.083 1.00 91.44 82 ALA A O 1
ATOM 661 N N . PHE A 1 83 ? 10.216 -0.998 -10.625 1.00 91.31 83 PHE A N 1
ATOM 662 C CA . PHE A 1 83 ? 10.472 -1.462 -9.261 1.00 91.31 83 PHE A CA 1
ATOM 663 C C . PHE A 1 83 ? 10.788 -0.309 -8.295 1.00 91.31 83 PHE A C 1
ATOM 665 O O . PHE A 1 83 ? 10.298 -0.308 -7.171 1.00 91.31 83 PHE A O 1
ATOM 672 N N . LYS A 1 84 ? 11.529 0.721 -8.734 1.00 91.75 84 LYS A N 1
ATOM 673 C CA . LYS A 1 84 ? 11.694 1.965 -7.952 1.00 91.75 84 LYS A CA 1
ATOM 674 C C . LYS A 1 84 ? 10.349 2.624 -7.651 1.00 91.75 84 LYS A C 1
ATOM 676 O O . LYS A 1 84 ? 10.125 3.074 -6.535 1.00 91.75 84 LYS A O 1
ATOM 681 N N . ARG A 1 85 ? 9.434 2.647 -8.623 1.00 95.38 85 ARG A N 1
ATOM 682 C CA . ARG A 1 85 ? 8.075 3.176 -8.442 1.00 95.38 85 ARG A CA 1
ATOM 683 C C . ARG A 1 85 ? 7.254 2.301 -7.490 1.00 95.38 85 ARG A C 1
ATOM 685 O O . ARG A 1 85 ? 6.558 2.834 -6.637 1.00 95.38 85 ARG A O 1
ATOM 692 N N . ALA A 1 86 ? 7.413 0.978 -7.534 1.00 95.69 86 ALA A N 1
ATOM 693 C CA . ALA A 1 86 ? 6.771 0.065 -6.585 1.00 95.69 86 ALA A CA 1
ATOM 694 C C . ALA A 1 86 ? 7.218 0.294 -5.127 1.00 95.69 86 ALA A C 1
ATOM 696 O O . ALA A 1 86 ? 6.440 0.062 -4.205 1.00 95.69 86 ALA A O 1
ATOM 697 N N . GLN A 1 87 ? 8.431 0.809 -4.893 1.00 94.25 87 GLN A N 1
ATOM 698 C CA . GLN A 1 87 ? 8.894 1.154 -3.542 1.00 94.25 87 GLN A CA 1
ATOM 699 C C . GLN A 1 87 ? 8.077 2.280 -2.891 1.00 94.25 87 GLN A C 1
ATOM 701 O O . GLN A 1 87 ? 8.093 2.379 -1.665 1.00 94.25 87 GLN A O 1
ATOM 706 N N . PHE A 1 88 ? 7.311 3.076 -3.654 1.00 97.00 88 PHE A N 1
ATOM 707 C CA . PHE A 1 88 ? 6.417 4.077 -3.062 1.00 97.00 88 PHE A CA 1
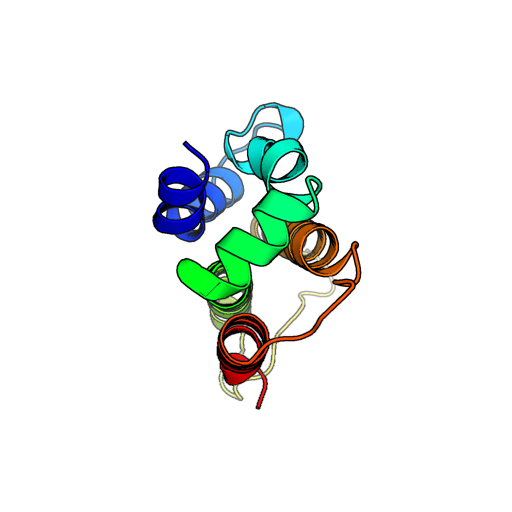ATOM 708 C C . PHE A 1 88 ? 5.357 3.462 -2.146 1.00 97.00 88 PHE A C 1
ATOM 710 O O . PHE A 1 88 ? 4.967 4.084 -1.160 1.00 97.00 88 PHE A O 1
ATOM 717 N N . VAL A 1 89 ? 4.985 2.202 -2.390 1.00 98.06 89 VAL A N 1
ATOM 718 C CA . VAL A 1 89 ? 4.071 1.451 -1.523 1.00 98.06 89 VAL A CA 1
ATOM 719 C C . VAL A 1 89 ? 4.603 1.362 -0.086 1.00 98.06 89 VAL A C 1
ATOM 721 O O . VAL A 1 89 ? 3.827 1.396 0.864 1.00 98.06 89 VAL A O 1
ATOM 724 N N . LEU A 1 90 ? 5.925 1.330 0.115 1.00 97.31 90 LEU A N 1
ATOM 725 C CA . LEU A 1 90 ? 6.521 1.298 1.456 1.00 97.31 90 LEU A CA 1
ATOM 726 C C . LEU A 1 90 ? 6.321 2.612 2.226 1.00 97.31 90 LEU A C 1
ATOM 728 O O . LEU A 1 90 ? 6.213 2.585 3.454 1.00 97.31 90 LEU A O 1
ATOM 732 N N . TYR A 1 91 ? 6.229 3.756 1.538 1.00 98.00 91 TYR A N 1
ATOM 733 C CA . TYR A 1 91 ? 5.834 5.009 2.190 1.00 98.00 91 TYR A CA 1
ATOM 734 C C . TYR A 1 91 ? 4.380 4.947 2.653 1.00 98.00 91 TYR A C 1
ATOM 736 O O . TYR A 1 91 ? 4.083 5.394 3.757 1.00 98.00 91 TYR A O 1
ATOM 744 N N . ASP A 1 92 ? 3.501 4.315 1.880 1.00 98.31 92 ASP A N 1
ATOM 745 C CA . ASP A 1 92 ? 2.092 4.162 2.248 1.00 98.31 92 ASP A CA 1
ATOM 746 C C . ASP A 1 92 ? 1.906 3.228 3.447 1.00 98.31 92 ASP A C 1
ATOM 748 O O . ASP A 1 92 ? 1.110 3.524 4.340 1.00 98.31 92 ASP A O 1
ATOM 752 N N . VAL A 1 93 ? 2.705 2.157 3.535 1.00 98.00 93 VAL A N 1
ATOM 753 C CA . VAL A 1 93 ? 2.797 1.322 4.746 1.00 98.00 93 VAL A CA 1
ATOM 754 C C . VAL A 1 93 ? 3.254 2.163 5.937 1.00 98.00 93 VAL A C 1
ATOM 756 O O . VAL A 1 93 ? 2.646 2.106 7.007 1.00 98.00 93 VAL A O 1
ATOM 759 N N . LYS A 1 94 ? 4.295 2.988 5.758 1.00 97.88 94 LYS A N 1
ATOM 760 C CA . LYS A 1 94 ? 4.772 3.902 6.804 1.00 97.88 94 LYS A CA 1
ATOM 761 C C . LYS A 1 94 ? 3.686 4.888 7.236 1.00 97.88 94 LYS A C 1
ATOM 763 O O . LYS A 1 94 ? 3.605 5.181 8.422 1.00 97.88 94 LYS A O 1
ATOM 768 N N . TYR A 1 95 ? 2.869 5.404 6.321 1.00 98.00 95 TYR A N 1
ATOM 769 C CA . TYR A 1 95 ? 1.770 6.306 6.668 1.00 98.00 95 TYR A CA 1
ATOM 770 C C . TYR A 1 95 ? 0.703 5.585 7.491 1.00 98.00 95 TYR A C 1
ATOM 772 O O . TYR A 1 95 ? 0.387 6.045 8.585 1.00 98.00 95 TYR A O 1
ATOM 780 N N . LEU A 1 96 ? 0.250 4.410 7.036 1.00 97.94 96 LEU A N 1
ATOM 781 C CA . LEU A 1 96 ? -0.737 3.591 7.750 1.00 97.94 96 LEU A CA 1
ATOM 782 C C . LEU A 1 96 ? -0.304 3.237 9.180 1.00 97.94 96 LEU A C 1
ATOM 784 O O . LEU A 1 96 ? -1.135 3.199 10.086 1.00 97.94 96 LEU A O 1
ATOM 788 N N . LEU A 1 97 ? 0.989 2.976 9.384 1.00 96.88 97 LEU A N 1
ATOM 789 C CA . LEU A 1 97 ? 1.553 2.571 10.675 1.00 96.88 97 LEU A CA 1
ATOM 790 C C . LEU A 1 97 ? 2.203 3.726 11.454 1.00 96.88 97 LEU A C 1
ATOM 792 O O . LEU A 1 97 ? 2.724 3.513 12.547 1.00 96.88 97 LEU A O 1
ATOM 796 N N . GLY A 1 98 ? 2.195 4.944 10.907 1.00 95.25 98 GLY A N 1
ATOM 797 C CA . GLY A 1 98 ? 2.952 6.077 11.443 1.00 95.25 98 GLY A CA 1
ATOM 798 C C . GLY A 1 98 ? 2.388 6.636 12.747 1.00 95.25 98 GLY A C 1
ATOM 799 O O . GLY A 1 98 ? 3.125 7.226 13.535 1.00 95.25 98 GLY A O 1
ATOM 800 N N . SER A 1 99 ? 1.093 6.434 12.995 1.00 90.88 99 SER A N 1
ATOM 801 C CA . SER A 1 99 ? 0.422 6.841 14.228 1.00 90.88 99 SER A CA 1
ATOM 802 C C . SER A 1 99 ? 0.015 5.629 15.056 1.00 90.88 99 SER A C 1
ATOM 804 O O . SER A 1 99 ? -0.794 4.810 14.613 1.00 90.88 99 SER A O 1
ATOM 806 N N . LEU A 1 100 ? 0.519 5.547 16.285 1.00 92.12 100 LEU A N 1
ATOM 807 C CA . LEU A 1 100 ? 0.121 4.509 17.230 1.00 92.12 100 LEU A CA 1
ATOM 808 C C . LEU A 1 100 ? -1.319 4.758 17.714 1.00 92.1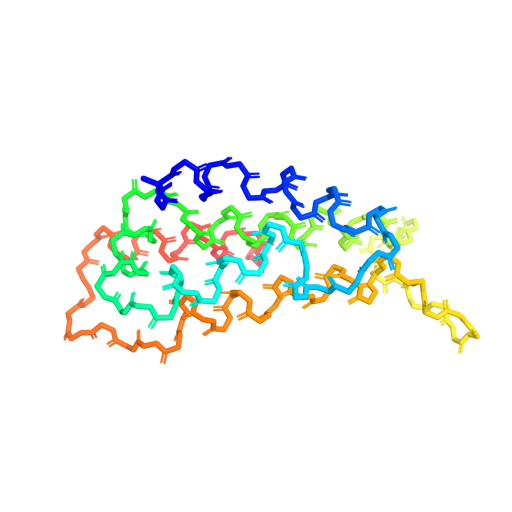2 100 LEU A C 1
ATOM 810 O O . LEU A 1 100 ? -1.641 5.889 18.089 1.00 92.12 100 LEU A O 1
ATOM 814 N N . PRO A 1 101 ? -2.195 3.739 17.711 1.00 93.19 101 PRO A N 1
ATOM 815 C CA . PRO A 1 101 ? -3.524 3.874 18.287 1.00 93.19 101 PRO A CA 1
ATOM 816 C C . PRO A 1 101 ? -3.425 3.993 19.812 1.00 93.19 101 PRO A C 1
ATOM 818 O O . PRO A 1 101 ? -2.585 3.352 20.442 1.00 93.19 101 PRO A O 1
ATOM 821 N N . THR A 1 102 ? -4.308 4.782 20.425 1.00 92.81 102 THR A N 1
ATOM 822 C CA . THR A 1 102 ? -4.416 4.870 21.893 1.00 92.81 102 THR A CA 1
ATOM 823 C C . THR A 1 102 ? -4.888 3.553 22.508 1.00 92.81 102 THR A C 1
ATOM 825 O O . THR A 1 102 ? -4.477 3.196 23.608 1.00 92.81 102 THR A O 1
ATOM 828 N N . THR A 1 103 ? -5.728 2.814 21.780 1.00 93.69 103 THR A N 1
ATOM 829 C CA . THR A 1 103 ? -6.224 1.482 22.138 1.00 93.69 103 THR A CA 1
ATOM 830 C C . THR A 1 103 ? -6.084 0.536 20.952 1.00 93.69 103 THR A C 1
ATOM 832 O O . THR A 1 103 ? -6.520 0.860 19.850 1.00 93.69 103 THR A O 1
ATOM 835 N N . PHE A 1 104 ? -5.527 -0.655 21.173 1.00 95.00 104 PHE A N 1
ATOM 836 C CA . PHE A 1 104 ? -5.395 -1.687 20.141 1.00 95.00 104 PHE A CA 1
ATOM 837 C C . PHE A 1 104 ? -6.474 -2.761 20.316 1.00 95.00 104 PHE A C 1
ATOM 839 O O . PHE A 1 104 ? -6.223 -3.850 20.851 1.00 95.00 104 PHE A O 1
ATOM 846 N N . ASP A 1 105 ? -7.696 -2.389 19.929 1.00 96.00 105 ASP A N 1
ATOM 847 C CA . ASP A 1 105 ? -8.870 -3.257 19.995 1.00 96.00 105 ASP A CA 1
ATOM 848 C C . ASP A 1 105 ? -8.756 -4.482 19.071 1.00 96.00 105 ASP A C 1
ATOM 850 O O . ASP A 1 105 ? -7.818 -4.624 18.280 1.00 96.00 105 ASP A O 1
ATOM 854 N N . ASP A 1 106 ? -9.698 -5.414 19.211 1.00 98.00 106 ASP A N 1
ATOM 855 C CA . ASP A 1 106 ? -9.646 -6.687 18.494 1.00 98.00 106 ASP A CA 1
ATOM 856 C C . ASP A 1 106 ? -9.772 -6.531 16.976 1.00 98.00 106 ASP A C 1
ATOM 858 O O . ASP A 1 106 ? -9.172 -7.316 16.241 1.00 98.00 106 ASP A O 1
ATOM 862 N N . ASP A 1 107 ? -10.516 -5.539 16.489 1.00 97.88 107 ASP A N 1
ATOM 863 C CA . ASP A 1 107 ? -10.697 -5.330 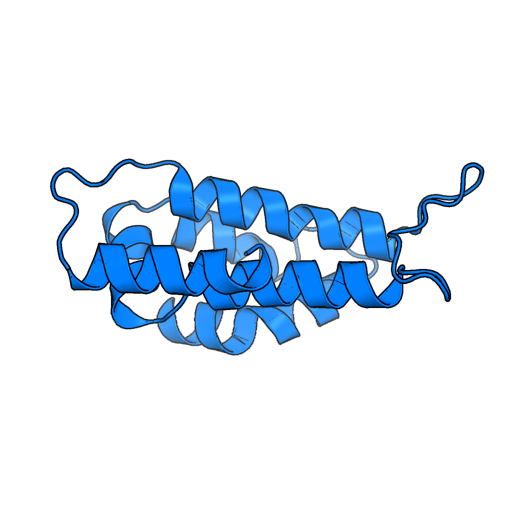15.053 1.00 97.88 107 ASP A CA 1
ATOM 864 C C . ASP A 1 107 ? -9.430 -4.749 14.430 1.00 97.88 107 ASP A C 1
ATOM 866 O O . ASP A 1 107 ? -8.954 -5.239 13.404 1.00 97.88 107 ASP A O 1
ATOM 870 N N . LEU A 1 108 ? -8.824 -3.760 15.088 1.00 97.62 108 LEU A N 1
ATOM 871 C CA . LEU A 1 108 ? -7.555 -3.188 14.664 1.00 97.62 108 LEU A CA 1
ATOM 872 C C . LEU A 1 108 ? -6.425 -4.223 14.738 1.00 97.62 108 LEU A C 1
ATOM 874 O O . LEU A 1 108 ? -5.609 -4.302 13.817 1.00 97.62 108 LEU A O 1
ATOM 878 N N . ARG A 1 109 ? -6.414 -5.076 15.773 1.00 97.31 109 ARG A N 1
ATOM 879 C CA . ARG A 1 109 ? -5.472 -6.199 15.888 1.00 97.31 109 ARG A CA 1
ATOM 880 C C . ARG A 1 109 ? -5.635 -7.199 14.750 1.00 97.31 109 ARG A C 1
ATOM 882 O O . ARG A 1 109 ? -4.637 -7.585 14.146 1.00 97.31 109 ARG A O 1
ATOM 889 N N . LYS A 1 110 ? -6.868 -7.611 14.439 1.00 97.94 110 LYS A N 1
ATOM 890 C CA . LYS A 1 110 ? -7.149 -8.524 13.319 1.00 97.94 110 LYS A CA 1
ATOM 891 C C . LYS A 1 110 ? -6.723 -7.916 11.988 1.00 97.94 110 LYS A C 1
ATOM 893 O O . LYS A 1 110 ? -6.031 -8.588 11.233 1.00 97.94 110 LYS A O 1
ATOM 898 N N . GLY A 1 111 ? -7.065 -6.654 11.730 1.00 97.56 111 GLY A N 1
ATOM 899 C CA . GLY A 1 111 ? -6.673 -5.952 10.505 1.00 97.56 111 GLY A CA 1
ATOM 900 C C . GLY A 1 111 ? -5.155 -5.825 10.353 1.00 97.56 111 GLY A C 1
ATOM 901 O O . GLY A 1 111 ? -4.609 -6.050 9.272 1.00 97.56 111 GLY A O 1
ATOM 902 N N . PHE A 1 112 ? -4.448 -5.543 11.450 1.00 96.88 112 PHE A N 1
ATOM 903 C CA . PHE A 1 112 ? -2.986 -5.511 11.471 1.00 96.88 112 PHE A CA 1
ATOM 904 C C . PHE A 1 112 ? -2.372 -6.887 11.172 1.00 96.88 112 PHE A C 1
ATOM 906 O O . PHE A 1 112 ? -1.526 -7.007 10.287 1.00 96.88 112 PHE A O 1
ATOM 913 N N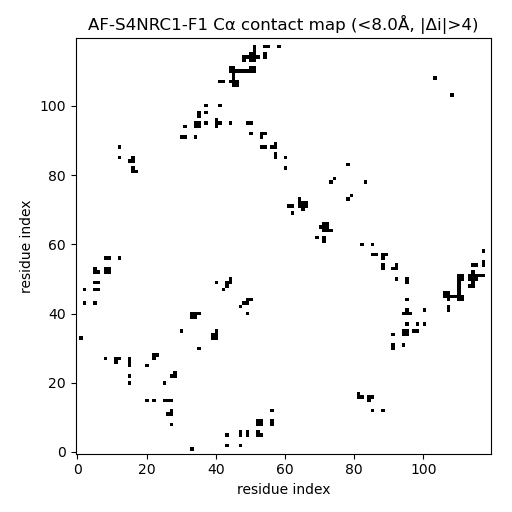 . LEU A 1 113 ? -2.820 -7.937 11.868 1.00 97.25 113 LEU A N 1
ATOM 914 C CA . LEU A 1 113 ? -2.328 -9.303 11.659 1.00 97.25 113 LEU A CA 1
ATOM 915 C C . LEU A 1 113 ? -2.642 -9.815 10.251 1.00 97.25 113 LEU A C 1
ATOM 917 O O . LEU A 1 113 ? -1.791 -10.444 9.627 1.00 97.25 113 LEU A O 1
ATOM 921 N N . HIS A 1 114 ? -3.825 -9.496 9.723 1.00 97.62 114 HIS A N 1
ATOM 922 C CA . HIS A 1 114 ? -4.182 -9.806 8.344 1.00 97.62 114 HIS A CA 1
ATOM 923 C C . HIS A 1 114 ? -3.204 -9.142 7.371 1.00 97.62 114 HIS A C 1
ATOM 925 O O . HIS A 1 114 ? -2.695 -9.802 6.469 1.00 97.62 114 HIS A O 1
ATOM 931 N N . GLY A 1 115 ? -2.843 -7.878 7.604 1.00 95.50 115 GLY A N 1
ATOM 932 C CA . GLY A 1 115 ? -1.846 -7.184 6.795 1.00 95.50 115 GLY A CA 1
ATOM 933 C C . GLY A 1 115 ? -0.450 -7.810 6.808 1.00 95.50 115 GLY A C 1
ATOM 934 O O . GLY A 1 115 ? 0.237 -7.779 5.789 1.00 95.50 115 GLY A O 1
ATOM 935 N N . LEU A 1 116 ? -0.052 -8.422 7.925 1.00 94.56 116 LEU A N 1
ATOM 936 C CA . LEU A 1 116 ? 1.236 -9.111 8.058 1.00 94.56 116 LEU A CA 1
ATOM 937 C C . LEU A 1 116 ? 1.224 -10.569 7.592 1.00 94.56 116 LEU A C 1
ATOM 939 O O . LEU A 1 116 ? 2.293 -11.152 7.440 1.00 94.56 116 LEU A O 1
ATOM 943 N N . SER A 1 117 ? 0.055 -11.153 7.325 1.00 95.44 117 SER A N 1
ATOM 944 C CA . SER A 1 117 ? -0.069 -12.564 6.921 1.00 95.44 117 SER A CA 1
ATOM 945 C C . SER A 1 117 ? 0.699 -12.929 5.645 1.00 95.44 117 SER A C 1
ATOM 947 O O . SER A 1 117 ? 0.972 -14.096 5.412 1.00 95.44 117 SER A O 1
ATOM 949 N N . LEU A 1 118 ? 1.078 -11.942 4.830 1.00 88.75 118 LEU A N 1
ATOM 950 C CA . LEU A 1 118 ? 1.878 -12.135 3.618 1.00 88.75 118 LEU A CA 1
ATOM 951 C C . LEU A 1 118 ? 3.386 -12.266 3.883 1.00 88.75 118 LEU A C 1
ATOM 953 O O . LEU A 1 118 ? 4.143 -12.541 2.955 1.00 88.75 118 LEU A O 1
ATOM 957 N N . MET A 1 119 ? 3.829 -11.994 5.112 1.00 80.19 119 MET A N 1
ATOM 958 C CA . MET A 1 119 ? 5.233 -12.045 5.536 1.00 80.19 119 MET A CA 1
ATOM 959 C C . MET A 1 119 ? 5.529 -13.182 6.522 1.00 80.19 119 MET A C 1
ATOM 961 O O . MET A 1 119 ? 6.692 -13.374 6.877 1.00 80.19 119 MET A O 1
ATOM 965 N N . LEU A 1 120 ? 4.493 -13.879 6.989 1.00 68.00 120 LEU A N 1
ATOM 966 C CA . LEU A 1 120 ? 4.552 -14.963 7.972 1.00 68.00 120 LEU A CA 1
ATOM 967 C C . LEU A 1 120 ? 4.384 -16.312 7.273 1.00 68.00 120 LEU A C 1
ATOM 969 O O . LEU A 1 120 ? 5.076 -17.261 7.699 1.00 68.00 120 LEU A O 1
#

InterPro domains:
  IPR039164 E3 ubiquitin-protein ligase UBR1-like [PTHR21497] (7-118)

Secondary structure (DSSP, 8-state):
-HHHHHHHHHHHHHHHHH--S-GGGSGGGGHHHHHSSHHHHHHHHHHH-HHHHHHHHHHHHHHTTB-TTS-B---SS---HHHHHHTHHHHHHHHHHSS--SS--HHHHHHHHHHHTTT-

Solvent-accessible surface area (backbone atoms only — not comparable to full-atom values): 6752 Å² total; per-residue (Å²): 109,66,70,61,51,50,75,43,38,54,58,46,46,55,50,51,32,74,48,89,72,59,61,85,81,34,78,57,47,53,47,57,71,49,23,58,36,54,74,50,18,50,48,34,21,35,75,59,41,36,45,27,46,50,44,50,40,42,52,56,59,45,59,78,36,34,46,99,84,69,44,76,62,78,53,93,89,58,75,51,65,45,58,61,48,48,52,54,48,57,55,51,52,46,30,47,63,65,55,81,70,97,67,86,48,72,49,42,46,50,17,50,51,55,25,48,59,85,80,110